Protein AF-A0A4U1EL10-F1 (afdb_monomer_lite)

Radius of gyration: 61.53 Å; chains: 1; bounding box: 97×31×185 Å

Structure (mmCIF, N/CA/C/O backbone):
data_AF-A0A4U1EL10-F1
#
_entry.id   AF-A0A4U1EL10-F1
#
loop_
_atom_site.group_PDB
_atom_site.id
_atom_site.type_symbol
_atom_site.label_atom_id
_atom_site.label_alt_id
_atom_site.label_comp_id
_atom_site.label_asym_id
_atom_site.label_entity_id
_atom_site.label_seq_id
_atom_site.pdbx_PDB_ins_code
_atom_site.Cartn_x
_atom_site.Cartn_y
_atom_site.Cartn_z
_atom_site.occupancy
_atom_site.B_iso_or_equiv
_atom_site.auth_seq_id
_atom_site.auth_comp_id
_atom_site.auth_asym_id
_atom_site.auth_atom_id
_atom_site.pdbx_PDB_model_num
ATOM 1 N N . ALA A 1 1 ? -11.976 -18.512 -68.083 1.00 42.31 1 ALA A N 1
ATOM 2 C CA . ALA A 1 1 ? -12.588 -18.390 -69.419 1.00 42.31 1 ALA A CA 1
ATOM 3 C C . ALA A 1 1 ? -11.466 -18.308 -70.453 1.00 42.31 1 ALA A C 1
ATOM 5 O O . ALA A 1 1 ? -10.624 -17.429 -70.307 1.00 42.31 1 ALA A O 1
ATOM 6 N N . PRO A 1 2 ? -11.378 -19.260 -71.395 1.00 45.66 2 PRO A N 1
ATOM 7 C CA . PRO A 1 2 ? -10.336 -19.322 -72.416 1.00 45.66 2 PRO A CA 1
ATOM 8 C C . PRO A 1 2 ? -10.793 -18.611 -73.699 1.00 45.66 2 PRO A C 1
ATOM 10 O O . PRO A 1 2 ? -11.974 -18.661 -74.030 1.00 45.66 2 PRO A O 1
ATOM 13 N N . ALA A 1 3 ? -9.876 -18.006 -74.451 1.00 41.78 3 ALA A N 1
ATOM 14 C CA . ALA A 1 3 ? -10.079 -17.728 -75.873 1.00 41.78 3 ALA A CA 1
ATOM 15 C C . ALA A 1 3 ? -8.717 -17.561 -76.557 1.00 41.78 3 ALA A C 1
ATOM 17 O O . ALA A 1 3 ? -8.088 -16.508 -76.515 1.00 41.78 3 ALA A O 1
ATOM 18 N N . ALA A 1 4 ? -8.262 -18.667 -77.138 1.00 43.16 4 ALA A N 1
ATOM 19 C CA . ALA A 1 4 ? -7.291 -18.698 -78.216 1.00 43.16 4 ALA A CA 1
ATOM 20 C C . ALA A 1 4 ? -7.953 -18.258 -79.540 1.00 43.16 4 ALA A C 1
ATOM 22 O O . ALA A 1 4 ? -9.171 -18.089 -79.592 1.00 43.16 4 ALA A O 1
ATOM 23 N N . THR A 1 5 ? -7.143 -18.249 -80.604 1.00 46.62 5 THR A N 1
ATOM 24 C CA . THR A 1 5 ? -7.434 -18.114 -82.053 1.00 46.62 5 THR A CA 1
ATOM 25 C C . THR A 1 5 ? -7.228 -16.701 -82.617 1.00 46.62 5 THR A C 1
ATOM 27 O O . THR A 1 5 ? -7.881 -15.760 -82.194 1.00 46.62 5 THR A O 1
ATOM 30 N N . ASP A 1 6 ? -6.159 -16.438 -83.381 1.00 40.62 6 ASP A N 1
ATOM 31 C CA . ASP A 1 6 ? -5.727 -16.982 -84.694 1.00 40.62 6 ASP A CA 1
ATOM 32 C C . ASP A 1 6 ? -6.440 -16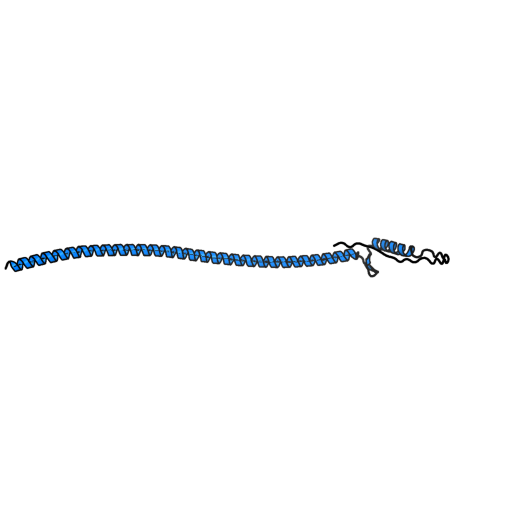.285 -85.869 1.00 40.62 6 ASP A C 1
ATOM 34 O O . ASP A 1 6 ? -7.644 -16.048 -85.807 1.00 40.62 6 ASP A O 1
ATOM 38 N N . ARG A 1 7 ? -5.680 -16.085 -86.965 1.00 40.41 7 ARG A N 1
ATOM 39 C CA . ARG A 1 7 ? -6.095 -15.683 -88.333 1.00 40.41 7 ARG A CA 1
ATOM 40 C C . ARG A 1 7 ? -6.270 -14.165 -88.540 1.00 40.41 7 ARG A C 1
ATOM 42 O O . ARG A 1 7 ? -6.949 -13.512 -87.771 1.00 40.41 7 ARG A O 1
ATOM 49 N N . ARG A 1 8 ? -5.748 -13.512 -89.589 1.00 38.69 8 ARG A N 1
ATOM 50 C CA . ARG A 1 8 ? -5.400 -13.959 -90.952 1.00 38.69 8 ARG A CA 1
ATOM 51 C C . ARG A 1 8 ? -4.715 -12.814 -91.733 1.00 38.69 8 ARG A C 1
ATOM 53 O O . ARG A 1 8 ? -5.044 -11.658 -91.513 1.00 38.69 8 ARG A O 1
ATOM 60 N N . GLU A 1 9 ? -3.872 -13.187 -92.702 1.00 36.88 9 GLU A N 1
ATOM 61 C CA . GLU A 1 9 ? -3.736 -12.569 -94.042 1.00 36.88 9 GLU A CA 1
ATOM 62 C C . GLU A 1 9 ? -3.392 -11.069 -94.180 1.00 36.88 9 GLU A C 1
ATOM 64 O O . GLU A 1 9 ? -4.246 -10.197 -94.062 1.00 36.88 9 GLU A O 1
ATOM 69 N N . LYS A 1 10 ? -2.190 -10.776 -94.700 1.00 45.47 10 LYS A N 1
ATOM 70 C CA . LYS A 1 10 ? -1.994 -10.511 -96.145 1.00 45.47 10 LYS A CA 1
ATOM 71 C C . LYS A 1 10 ? -0.518 -10.252 -96.473 1.00 45.47 10 LYS A C 1
ATOM 73 O O . LYS A 1 10 ? 0.060 -9.251 -96.069 1.00 45.47 10 LYS A O 1
ATOM 78 N N . LEU A 1 11 ? 0.050 -11.150 -97.274 1.00 43.53 11 LEU A N 1
ATOM 79 C CA . LEU A 1 11 ? 1.146 -10.850 -98.199 1.00 43.53 11 LEU A CA 1
ATOM 80 C C . LEU A 1 11 ? 0.552 -10.214 -99.468 1.00 43.53 11 LEU A C 1
ATOM 82 O O . LEU A 1 11 ? -0.573 -10.544 -99.853 1.00 43.53 11 LEU A O 1
ATOM 86 N N . PRO A 1 12 ? 1.317 -9.348 -100.141 1.00 49.88 12 PRO A N 1
ATOM 87 C CA . PRO A 1 12 ? 1.674 -9.622 -101.535 1.00 49.88 12 PRO A CA 1
ATOM 88 C C . PRO A 1 12 ? 3.205 -9.554 -101.699 1.00 49.88 12 PRO A C 1
ATOM 90 O O . PRO A 1 12 ? 3.866 -8.697 -101.124 1.00 49.88 12 PRO A O 1
ATOM 93 N N . ALA A 1 13 ? 3.843 -10.577 -102.265 1.00 39.88 13 ALA A N 1
ATOM 94 C CA . ALA A 1 13 ? 4.030 -10.770 -103.708 1.00 39.88 13 ALA A CA 1
ATOM 95 C C . ALA A 1 13 ? 4.823 -9.624 -104.375 1.00 39.88 13 ALA A C 1
ATOM 97 O O . ALA A 1 13 ? 4.263 -8.644 -104.850 1.00 39.88 13 ALA A O 1
ATOM 98 N N . ASP A 1 14 ? 6.146 -9.794 -104.342 1.00 37.94 14 ASP A N 1
ATOM 99 C CA . ASP A 1 14 ? 7.034 -9.839 -105.510 1.00 37.94 14 ASP A CA 1
ATOM 100 C C . ASP A 1 14 ? 6.914 -8.725 -106.569 1.00 37.94 14 ASP A C 1
ATOM 102 O O . ASP A 1 14 ? 6.059 -8.768 -107.448 1.00 37.94 14 ASP A O 1
ATOM 106 N N . VAL A 1 15 ? 7.882 -7.801 -106.563 1.00 44.19 15 VAL A N 1
ATOM 107 C CA . VAL A 1 15 ? 8.470 -7.279 -107.807 1.00 44.19 15 VAL A CA 1
ATOM 108 C C . VAL A 1 15 ? 9.983 -7.224 -107.639 1.00 44.19 15 VAL A C 1
ATOM 110 O O . VAL A 1 15 ? 10.575 -6.277 -107.119 1.00 44.19 15 VAL A O 1
ATOM 113 N N . SER A 1 16 ? 10.601 -8.287 -108.128 1.00 40.94 16 SER A N 1
ATOM 114 C CA . SER A 1 16 ? 11.996 -8.348 -108.523 1.00 40.94 16 SER A CA 1
ATOM 115 C C . SER A 1 16 ? 12.313 -7.290 -109.590 1.00 40.94 16 SER A C 1
ATOM 117 O O . SER A 1 16 ? 11.838 -7.373 -110.719 1.00 40.94 16 SER A O 1
ATOM 119 N N . LEU A 1 17 ? 13.184 -6.329 -109.271 1.00 42.00 17 LEU A N 1
ATOM 120 C CA . LEU A 1 17 ? 13.915 -5.535 -110.263 1.00 42.00 17 LEU A CA 1
ATOM 121 C C . LEU A 1 17 ? 15.383 -5.464 -109.850 1.00 42.00 17 LEU A C 1
ATOM 123 O O . LEU A 1 17 ? 15.813 -4.642 -109.042 1.00 42.00 17 LEU A O 1
ATOM 127 N N . GLY A 1 18 ? 16.153 -6.390 -110.418 1.00 44.66 18 GLY A N 1
ATOM 128 C CA . GLY A 1 18 ? 17.596 -6.419 -110.296 1.00 44.66 18 GLY A CA 1
ATOM 129 C C . GLY A 1 18 ? 18.225 -5.158 -110.877 1.00 44.66 18 GLY A C 1
ATOM 130 O O . GLY A 1 18 ? 17.982 -4.801 -112.028 1.00 44.66 18 GLY A O 1
ATOM 131 N N . ARG A 1 19 ? 19.105 -4.524 -110.100 1.00 38.03 19 ARG A N 1
ATOM 132 C CA . ARG A 1 19 ? 20.160 -3.653 -110.620 1.00 38.03 19 ARG A CA 1
ATOM 133 C C . ARG A 1 19 ? 21.445 -3.853 -109.826 1.00 38.03 19 ARG A C 1
ATOM 135 O O . ARG A 1 19 ? 21.575 -3.436 -108.685 1.00 38.03 19 ARG A O 1
ATOM 142 N N . SER A 1 20 ? 22.386 -4.491 -110.513 1.00 36.78 20 SER A N 1
ATOM 143 C CA . SER A 1 20 ? 23.815 -4.187 -110.535 1.00 36.78 20 SER A CA 1
ATOM 144 C C . SER A 1 20 ? 24.563 -4.005 -109.214 1.00 36.78 20 SER A C 1
ATOM 146 O O . SER A 1 20 ? 24.556 -2.951 -108.585 1.00 36.78 20 SER A O 1
ATOM 148 N N . ARG A 1 21 ? 25.393 -5.021 -108.946 1.00 40.34 21 ARG A N 1
ATOM 149 C CA . ARG A 1 21 ? 26.747 -4.931 -108.377 1.00 40.34 21 ARG A CA 1
ATOM 150 C C . ARG A 1 21 ? 27.301 -3.496 -108.307 1.00 40.34 21 ARG A C 1
ATOM 152 O O . ARG A 1 21 ? 27.737 -2.945 -109.316 1.00 40.34 21 ARG A O 1
ATOM 159 N N . ARG A 1 22 ? 27.488 -2.989 -107.090 1.00 36.28 22 ARG A N 1
ATOM 160 C CA . ARG A 1 22 ? 28.709 -2.254 -106.738 1.00 36.28 22 ARG A CA 1
ATOM 161 C C . ARG A 1 22 ? 29.248 -2.804 -105.430 1.00 36.28 22 ARG A C 1
ATOM 163 O O . ARG A 1 22 ? 28.697 -2.570 -104.362 1.00 36.28 22 ARG A O 1
ATOM 170 N N . ARG A 1 23 ? 30.366 -3.524 -105.549 1.00 39.66 23 ARG A N 1
ATOM 171 C CA . ARG A 1 23 ? 31.349 -3.657 -104.477 1.00 39.66 23 ARG A CA 1
ATOM 172 C C . ARG A 1 23 ? 31.647 -2.248 -103.960 1.00 39.66 23 ARG A C 1
ATOM 174 O O . ARG A 1 23 ? 32.151 -1.421 -104.716 1.00 39.66 23 ARG A O 1
ATOM 181 N N . ARG A 1 24 ? 31.358 -1.978 -102.693 1.00 36.78 24 ARG A N 1
ATOM 182 C CA . ARG A 1 24 ? 32.110 -0.986 -101.931 1.00 36.78 24 ARG A CA 1
ATOM 183 C C . ARG A 1 24 ? 32.603 -1.699 -100.684 1.00 36.78 24 ARG A C 1
ATOM 185 O O . ARG A 1 24 ? 31.811 -2.242 -99.920 1.00 36.78 24 ARG A O 1
ATOM 192 N N . GLY A 1 25 ? 33.925 -1.832 -100.646 1.00 34.81 25 GLY A N 1
ATOM 193 C CA . GLY A 1 25 ? 34.678 -2.532 -99.626 1.00 34.81 25 GLY A CA 1
ATOM 194 C C . GLY A 1 25 ? 34.406 -1.978 -98.238 1.00 34.81 25 GLY A C 1
ATOM 195 O O . GLY A 1 25 ? 33.902 -0.867 -98.068 1.00 34.81 25 GLY A O 1
ATOM 196 N N . GLY A 1 26 ? 34.718 -2.824 -97.262 1.00 40.53 26 GLY A N 1
ATOM 197 C CA . GLY A 1 26 ? 34.594 -2.522 -95.853 1.00 40.53 26 GLY A CA 1
ATOM 198 C C . GLY A 1 26 ? 35.336 -1.247 -95.485 1.00 40.53 26 GLY A C 1
ATOM 199 O O . GLY A 1 26 ? 36.516 -1.107 -95.763 1.00 40.53 26 GLY A O 1
ATOM 200 N N . VAL A 1 27 ? 34.612 -0.347 -94.833 1.00 41.00 27 VAL A N 1
ATOM 201 C CA . VAL A 1 27 ? 35.187 0.734 -94.021 1.00 41.00 27 VAL A CA 1
ATOM 202 C C . VAL A 1 27 ? 34.619 0.681 -92.592 1.00 41.00 27 VAL A C 1
ATOM 204 O O . VAL A 1 27 ? 35.143 1.302 -91.683 1.00 41.00 27 VAL A O 1
ATOM 207 N N . ASN A 1 28 ? 33.607 -0.158 -92.328 1.00 42.31 28 ASN A N 1
ATOM 208 C CA . ASN A 1 28 ? 32.957 -0.219 -91.012 1.00 42.31 28 ASN A CA 1
ATOM 209 C C . ASN A 1 28 ? 33.534 -1.283 -90.056 1.00 42.31 28 ASN A C 1
ATOM 211 O O . ASN A 1 28 ? 33.068 -1.415 -88.930 1.00 42.31 28 ASN A O 1
ATOM 215 N N . ARG A 1 29 ? 34.518 -2.082 -90.501 1.00 46.22 29 ARG A N 1
ATOM 216 C CA . ARG A 1 29 ? 35.170 -3.118 -89.671 1.00 46.22 29 ARG A CA 1
ATOM 217 C C . ARG A 1 29 ? 36.460 -2.639 -89.003 1.00 46.22 29 ARG A C 1
ATOM 219 O O . ARG A 1 29 ? 36.846 -3.243 -88.010 1.00 46.22 29 ARG A O 1
ATOM 226 N N . GLU A 1 30 ? 37.109 -1.602 -89.534 1.00 43.12 30 GLU A N 1
ATOM 227 C CA . GLU A 1 30 ? 38.327 -1.021 -88.949 1.00 43.12 30 GLU A CA 1
ATOM 228 C C . GLU A 1 30 ? 37.990 -0.023 -87.841 1.00 43.12 30 GLU A C 1
ATOM 230 O O . GLU A 1 30 ? 38.482 -0.202 -86.736 1.00 43.12 30 GLU A O 1
ATOM 235 N N . ALA A 1 31 ? 37.027 0.886 -88.039 1.00 47.44 31 ALA A N 1
ATOM 236 C CA . ALA A 1 31 ? 36.603 1.831 -86.995 1.00 47.44 31 ALA A CA 1
ATOM 237 C C . ALA A 1 31 ? 36.086 1.141 -85.709 1.00 47.44 31 ALA A C 1
ATOM 239 O O . ALA A 1 31 ? 36.340 1.596 -84.595 1.00 47.44 31 ALA A O 1
ATOM 240 N N . GLY A 1 32 ? 35.395 0.000 -85.841 1.00 50.38 32 GLY A N 1
ATOM 241 C CA . GLY A 1 32 ? 34.948 -0.814 -84.700 1.00 50.38 32 GLY A CA 1
ATOM 242 C C . GLY A 1 32 ? 36.070 -1.591 -83.996 1.00 50.38 32 GLY A C 1
ATOM 243 O O . GLY A 1 32 ? 35.942 -1.932 -82.825 1.00 50.38 32 GLY A O 1
ATOM 244 N N . LYS A 1 33 ? 37.177 -1.874 -84.694 1.00 51.88 33 LYS A N 1
ATOM 245 C CA . LYS A 1 33 ? 38.365 -2.522 -84.117 1.00 51.88 33 LYS A CA 1
ATOM 246 C C . LYS A 1 33 ? 39.314 -1.505 -83.496 1.00 51.88 33 LYS A C 1
ATOM 248 O O . LYS A 1 33 ? 39.863 -1.782 -82.444 1.00 51.88 33 LYS A O 1
ATOM 253 N N . GLU A 1 34 ? 39.465 -0.330 -84.099 1.00 50.50 34 GLU A N 1
ATOM 254 C CA . GLU A 1 34 ? 40.246 0.783 -83.550 1.00 50.50 34 GLU A CA 1
ATOM 255 C C . GLU A 1 34 ? 39.637 1.305 -82.247 1.00 50.50 34 GLU A C 1
ATOM 257 O O . GLU A 1 34 ? 40.360 1.541 -81.288 1.00 50.50 34 GLU A O 1
ATOM 262 N N . THR A 1 35 ? 38.308 1.409 -82.168 1.00 55.47 35 THR A N 1
ATOM 263 C CA . THR A 1 35 ? 37.609 1.784 -80.925 1.00 55.47 35 THR A CA 1
ATOM 264 C C . THR A 1 35 ? 37.714 0.716 -79.838 1.00 55.47 35 THR A C 1
ATOM 266 O O . THR A 1 35 ? 37.855 1.068 -78.671 1.00 55.47 35 THR A O 1
ATOM 269 N N . ALA A 1 36 ? 37.703 -0.572 -80.196 1.00 58.44 36 ALA A N 1
ATOM 270 C CA . ALA A 1 36 ? 37.936 -1.662 -79.248 1.00 58.44 36 ALA A CA 1
ATOM 271 C C . ALA A 1 36 ? 39.391 -1.685 -78.743 1.00 58.44 36 ALA A C 1
ATOM 273 O O . ALA A 1 36 ? 39.616 -1.719 -77.541 1.00 58.44 36 ALA A O 1
ATOM 274 N N . MET A 1 37 ? 40.370 -1.559 -79.645 1.00 57.31 37 MET A N 1
ATOM 275 C CA . MET A 1 37 ? 41.799 -1.521 -79.306 1.00 57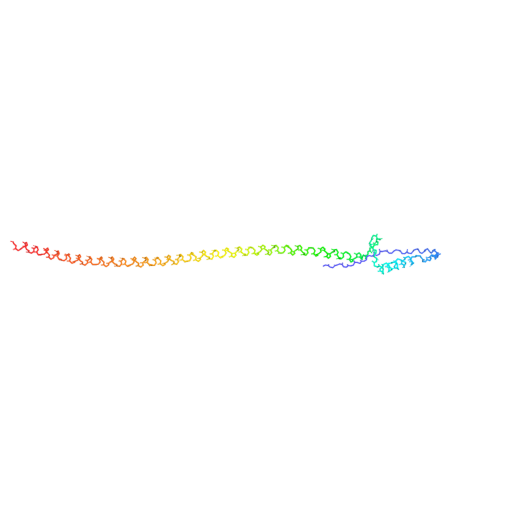.31 37 MET A CA 1
ATOM 276 C C . MET A 1 37 ? 42.150 -0.273 -78.483 1.00 57.31 37 MET A C 1
ATOM 278 O O . MET A 1 37 ? 42.914 -0.360 -77.533 1.00 57.31 37 MET A O 1
ATOM 282 N N . ALA A 1 38 ? 41.560 0.888 -78.789 1.00 59.03 38 ALA A N 1
ATOM 283 C CA . ALA A 1 38 ? 41.718 2.095 -77.978 1.00 59.03 38 ALA A CA 1
ATOM 284 C C . ALA A 1 38 ? 41.110 1.930 -76.576 1.00 59.03 38 ALA A C 1
ATOM 286 O O . ALA A 1 38 ? 41.681 2.422 -75.607 1.00 59.03 38 ALA A O 1
ATOM 287 N N . LYS A 1 39 ? 39.980 1.220 -76.459 1.00 59.78 39 LYS A N 1
ATOM 288 C CA . LYS A 1 39 ? 39.348 0.896 -75.173 1.00 59.78 39 LYS A CA 1
ATOM 289 C C . LYS A 1 39 ? 40.204 -0.074 -74.347 1.00 59.78 39 LYS A C 1
ATOM 291 O O . LYS A 1 39 ? 40.295 0.117 -73.139 1.00 59.78 39 LYS A O 1
ATOM 296 N N . ASP A 1 40 ? 40.884 -1.021 -74.993 1.00 62.38 40 ASP A N 1
ATOM 297 C CA . ASP A 1 40 ? 41.832 -1.941 -74.347 1.00 62.38 40 ASP A CA 1
ATOM 298 C C . ASP A 1 40 ? 43.115 -1.229 -73.877 1.00 62.38 40 ASP A C 1
ATOM 300 O O . ASP A 1 40 ? 43.513 -1.407 -72.731 1.00 62.38 40 ASP A O 1
ATOM 304 N N . ILE A 1 41 ? 43.718 -0.354 -74.697 1.00 63.47 41 ILE A N 1
ATOM 305 C CA . ILE A 1 41 ? 44.935 0.407 -74.328 1.00 63.47 41 ILE A CA 1
ATOM 306 C C . ILE A 1 41 ? 44.649 1.399 -73.187 1.00 63.47 41 ILE A C 1
ATOM 308 O O . ILE A 1 41 ? 45.478 1.608 -72.301 1.00 63.47 41 ILE A O 1
ATOM 312 N N . LEU A 1 42 ? 43.468 2.024 -73.195 1.00 61.78 42 LEU A N 1
ATOM 313 C CA . LEU A 1 42 ? 43.034 2.913 -72.116 1.00 61.78 42 LEU A CA 1
ATOM 314 C C . LEU A 1 42 ? 42.711 2.133 -70.839 1.00 61.78 42 LEU A C 1
ATOM 316 O O . LEU A 1 42 ? 43.111 2.572 -69.763 1.00 61.78 42 LEU A O 1
ATOM 320 N N . GLY A 1 43 ? 42.095 0.953 -70.955 1.00 63.09 43 GLY A N 1
ATOM 321 C CA . GLY A 1 43 ? 41.904 0.031 -69.835 1.00 63.09 43 GLY A CA 1
ATOM 322 C C . GLY A 1 43 ? 43.228 -0.425 -69.208 1.00 63.09 43 GLY A C 1
ATOM 323 O O . GLY A 1 43 ? 43.348 -0.435 -67.986 1.00 63.09 43 GLY A O 1
ATOM 324 N N . GLU A 1 44 ? 44.253 -0.703 -70.021 1.00 63.00 44 GLU A N 1
ATOM 325 C CA . GLU A 1 44 ? 45.620 -1.026 -69.571 1.00 63.00 44 GLU A CA 1
ATOM 326 C C . GLU A 1 44 ? 46.307 0.144 -68.841 1.00 63.00 44 GLU A C 1
ATOM 328 O O . GLU A 1 44 ? 47.120 -0.072 -67.943 1.00 63.00 44 GLU A O 1
ATOM 333 N N . ALA A 1 45 ? 45.951 1.386 -69.185 1.00 66.06 45 ALA A N 1
ATOM 334 C CA . ALA A 1 45 ? 46.428 2.606 -68.532 1.00 66.06 45 ALA A CA 1
ATOM 335 C C . ALA A 1 45 ? 45.581 3.038 -67.313 1.00 66.06 45 ALA A C 1
ATOM 337 O O . ALA A 1 45 ? 45.869 4.076 -66.712 1.00 66.06 45 ALA A O 1
ATOM 338 N N . GLY A 1 46 ? 44.539 2.276 -66.948 1.00 65.50 46 GLY A N 1
ATOM 339 C CA . GLY A 1 46 ? 43.612 2.611 -65.857 1.00 65.50 46 GLY A CA 1
ATOM 340 C C . GLY A 1 46 ? 42.677 3.784 -66.176 1.00 65.50 46 GLY A C 1
ATOM 341 O O . GLY A 1 46 ? 42.247 4.504 -65.277 1.00 65.50 46 GLY A O 1
ATOM 342 N N . LEU A 1 47 ? 42.405 4.028 -67.460 1.00 73.19 47 LEU A N 1
ATOM 343 C CA . LEU A 1 47 ? 41.571 5.118 -67.955 1.00 73.19 47 LEU A CA 1
ATOM 344 C C . LEU A 1 47 ? 40.295 4.553 -68.595 1.00 73.19 47 LEU A C 1
ATOM 346 O O . LEU A 1 47 ? 40.330 3.745 -69.517 1.00 73.19 47 LEU A O 1
ATOM 350 N N . HIS A 1 48 ? 39.145 5.019 -68.125 1.00 74.06 48 HIS A N 1
ATOM 351 C CA . HIS A 1 48 ? 37.814 4.589 -68.534 1.00 74.06 48 HIS A CA 1
ATOM 352 C C . HIS A 1 48 ? 37.082 5.735 -69.237 1.00 74.06 48 HIS A C 1
ATOM 354 O O . HIS A 1 48 ? 37.216 6.896 -68.856 1.00 74.06 48 HIS A O 1
ATOM 360 N N . PHE A 1 49 ? 36.282 5.434 -70.258 1.00 68.88 49 PHE A N 1
ATOM 361 C CA . PHE A 1 49 ? 35.364 6.416 -70.838 1.00 68.88 49 PHE A CA 1
ATOM 362 C C . PHE A 1 49 ? 34.000 6.334 -70.159 1.00 68.88 49 PHE A C 1
ATOM 364 O O . PHE A 1 49 ? 33.441 5.252 -70.012 1.00 68.88 49 PHE A O 1
ATOM 371 N N . ASP A 1 50 ? 33.468 7.492 -69.789 1.00 70.69 50 ASP A N 1
ATOM 372 C CA . ASP A 1 50 ? 32.099 7.651 -69.293 1.00 70.69 50 ASP A CA 1
ATOM 373 C C . ASP A 1 50 ? 31.073 7.758 -70.439 1.00 70.69 50 ASP A C 1
ATOM 375 O O . ASP A 1 50 ? 31.446 8.003 -71.587 1.00 70.69 50 ASP A O 1
ATOM 379 N N . GLU A 1 51 ? 29.777 7.680 -70.125 1.00 71.00 51 GLU A N 1
ATOM 380 C CA . GLU A 1 51 ? 28.641 7.780 -71.062 1.00 71.00 51 GLU A CA 1
ATOM 381 C C . GLU A 1 51 ? 28.623 9.090 -71.878 1.00 71.00 51 GLU A C 1
ATOM 383 O O . GLU A 1 51 ? 28.002 9.178 -72.936 1.00 71.00 51 GLU A O 1
ATOM 388 N N . LEU A 1 52 ? 29.353 10.110 -71.414 1.00 73.62 52 LEU A N 1
ATOM 389 C CA . LEU A 1 52 ? 29.545 11.402 -72.081 1.00 73.62 52 LEU A CA 1
ATOM 390 C C . LEU A 1 52 ? 30.881 11.512 -72.845 1.00 73.62 52 LEU A C 1
ATOM 392 O O . LEU A 1 52 ? 31.322 12.624 -73.144 1.00 73.62 52 LEU A O 1
ATOM 396 N N . ASN A 1 53 ? 31.551 10.390 -73.135 1.00 69.38 53 ASN A N 1
ATOM 397 C CA . ASN A 1 53 ? 32.860 10.306 -73.803 1.00 69.38 53 ASN A CA 1
ATOM 398 C C . ASN A 1 53 ? 33.980 11.104 -73.109 1.00 69.38 53 ASN A C 1
ATOM 400 O O . ASN A 1 53 ? 34.929 11.565 -73.746 1.00 69.38 53 ASN A O 1
ATOM 404 N N . LYS A 1 54 ? 33.886 11.276 -71.787 1.00 73.62 54 LYS A N 1
ATOM 405 C CA . LYS A 1 54 ? 34.937 11.908 -70.981 1.00 73.62 54 LYS A CA 1
ATOM 406 C C . LYS A 1 54 ? 35.870 10.843 -70.419 1.00 73.62 54 LYS A C 1
ATOM 408 O O . LYS A 1 54 ? 35.401 9.815 -69.938 1.00 73.62 54 LYS A O 1
ATOM 413 N N . LEU A 1 55 ? 37.174 11.114 -70.469 1.00 76.50 55 LEU A N 1
ATOM 414 C CA . LEU A 1 55 ? 38.199 10.280 -69.843 1.00 76.50 55 LEU A CA 1
ATOM 415 C C . LEU A 1 55 ? 38.052 10.353 -68.311 1.00 76.50 55 LEU A C 1
ATOM 417 O O . LEU A 1 55 ? 38.021 11.448 -67.745 1.00 76.50 55 LEU A O 1
ATOM 421 N N . ARG A 1 56 ? 37.977 9.206 -67.642 1.00 69.00 56 ARG A N 1
ATOM 422 C CA . ARG A 1 56 ? 37.933 9.037 -66.184 1.00 69.00 56 ARG A CA 1
ATOM 423 C C . ARG A 1 56 ? 39.011 8.051 -65.751 1.00 69.00 56 ARG A C 1
ATOM 425 O O . ARG A 1 56 ? 39.423 7.206 -66.524 1.00 69.00 56 ARG A O 1
ATOM 432 N N . VAL A 1 57 ? 39.467 8.168 -64.510 1.00 75.88 57 VAL A N 1
ATOM 433 C CA . VAL A 1 57 ? 40.499 7.285 -63.923 1.00 75.88 57 VAL A CA 1
ATOM 434 C C . VAL A 1 57 ? 39.871 6.111 -63.153 1.00 75.88 57 VAL A C 1
ATOM 436 O O . VAL A 1 57 ? 40.542 5.150 -62.811 1.00 75.88 57 VAL A O 1
ATOM 439 N N . LEU A 1 58 ? 38.564 6.178 -62.880 1.00 70.62 58 LEU A N 1
ATOM 440 C CA . LEU A 1 58 ? 37.783 5.082 -62.310 1.00 70.62 58 LEU A CA 1
ATOM 441 C C . LEU A 1 58 ? 36.688 4.667 -63.284 1.00 70.62 58 LEU A C 1
ATOM 443 O O . LEU A 1 58 ? 36.113 5.517 -63.972 1.00 70.62 58 LEU A O 1
ATOM 447 N N . ASP A 1 59 ? 36.371 3.376 -63.269 1.00 77.94 59 ASP A N 1
ATOM 448 C CA . ASP A 1 59 ? 35.220 2.826 -63.968 1.00 77.94 59 ASP A CA 1
ATOM 449 C C . ASP A 1 59 ? 33.926 3.538 -63.501 1.00 77.94 59 ASP A C 1
ATOM 451 O O . ASP A 1 59 ? 33.682 3.635 -62.287 1.00 77.94 59 ASP A O 1
ATOM 455 N N . PRO A 1 60 ? 33.112 4.089 -64.423 1.00 76.62 60 PRO A N 1
ATOM 456 C CA . PRO A 1 60 ? 31.828 4.705 -64.100 1.00 76.62 60 PRO A CA 1
ATOM 457 C C . PRO A 1 60 ? 30.902 3.790 -63.289 1.00 76.62 60 PRO A C 1
ATOM 459 O O . PRO A 1 60 ? 30.244 4.270 -62.366 1.00 76.62 60 PRO A O 1
ATOM 462 N N . GLU A 1 61 ? 30.899 2.483 -63.566 1.00 77.50 61 GLU A N 1
ATOM 463 C CA . GLU A 1 61 ? 30.047 1.515 -62.866 1.00 77.50 61 GLU A CA 1
ATOM 464 C C . GLU A 1 61 ? 30.501 1.326 -61.411 1.00 77.50 61 GLU A C 1
ATOM 466 O O . GLU A 1 61 ? 29.697 1.405 -60.481 1.00 77.50 61 GLU A O 1
ATOM 471 N N . VAL A 1 62 ? 31.814 1.200 -61.190 1.00 80.31 62 VAL A N 1
ATOM 472 C CA . VAL A 1 62 ? 32.408 1.116 -59.842 1.00 80.31 62 VAL A CA 1
ATOM 473 C C . VAL A 1 62 ? 32.199 2.421 -59.070 1.00 80.31 62 VAL A C 1
ATOM 475 O O . VAL A 1 62 ? 31.938 2.403 -57.867 1.00 80.31 62 VAL A O 1
ATOM 478 N N . THR A 1 63 ? 32.269 3.566 -59.752 1.00 82.25 63 THR A N 1
ATOM 479 C CA . THR A 1 63 ? 31.998 4.880 -59.151 1.00 82.25 63 THR A CA 1
ATOM 480 C C . THR A 1 63 ? 30.547 4.979 -58.682 1.00 82.25 63 THR A C 1
ATOM 482 O O . THR A 1 63 ? 30.302 5.408 -57.555 1.00 82.25 63 THR A O 1
ATOM 485 N N . GLN A 1 64 ? 29.595 4.546 -59.512 1.00 85.12 64 GLN A N 1
ATOM 486 C CA . GLN A 1 64 ? 28.170 4.553 -59.190 1.00 85.12 64 GLN A CA 1
ATOM 487 C C . GLN A 1 64 ? 27.851 3.622 -58.013 1.00 85.12 64 GLN A C 1
ATOM 489 O O . GLN A 1 64 ? 27.259 4.070 -57.033 1.00 85.12 64 GLN A O 1
ATOM 494 N N . GLN A 1 65 ? 28.340 2.379 -58.041 1.00 86.94 65 GLN A N 1
ATOM 495 C CA . GLN A 1 65 ? 28.179 1.424 -56.935 1.00 86.94 65 GLN A CA 1
ATOM 496 C C . GLN A 1 65 ? 28.791 1.945 -55.625 1.00 86.94 65 GLN A C 1
ATOM 498 O O . GLN A 1 65 ? 28.225 1.766 -54.549 1.00 86.94 65 GLN A O 1
ATOM 503 N N . THR A 1 66 ? 29.932 2.640 -55.699 1.00 87.69 66 THR A N 1
ATOM 504 C CA . THR A 1 66 ? 30.569 3.246 -54.517 1.00 87.69 66 THR A CA 1
ATOM 505 C C . THR A 1 66 ? 29.735 4.397 -53.945 1.00 87.69 66 THR A C 1
ATOM 507 O O . THR A 1 66 ? 29.685 4.575 -52.727 1.00 87.69 66 THR A O 1
ATOM 510 N N . ILE A 1 67 ? 29.071 5.185 -54.798 1.00 88.50 67 ILE A N 1
ATOM 511 C CA . ILE A 1 67 ? 28.166 6.261 -54.368 1.00 88.50 67 ILE A CA 1
ATOM 512 C C . ILE A 1 67 ? 26.902 5.676 -53.732 1.00 88.50 67 ILE A C 1
ATOM 514 O O . ILE A 1 67 ? 26.518 6.120 -52.653 1.00 88.50 67 ILE A O 1
ATOM 518 N N . GLU A 1 68 ? 26.293 4.665 -54.350 1.00 92.44 68 GLU A N 1
ATOM 519 C CA . GLU A 1 68 ? 25.117 3.972 -53.809 1.00 92.44 68 GLU A CA 1
ATOM 520 C C . GLU A 1 68 ? 25.420 3.357 -52.443 1.00 92.44 68 GLU A C 1
ATOM 522 O O . GLU A 1 68 ? 24.728 3.651 -51.471 1.00 92.44 68 GLU A O 1
ATOM 527 N N . LEU A 1 69 ? 26.529 2.621 -52.328 1.00 92.69 69 LEU A N 1
ATOM 528 C CA . LEU A 1 69 ? 26.973 2.053 -51.057 1.00 92.69 69 LEU A CA 1
ATOM 529 C C . LEU A 1 69 ? 27.196 3.136 -49.992 1.00 92.69 69 LEU A C 1
ATOM 531 O O . LEU A 1 69 ? 26.863 2.938 -48.825 1.00 92.69 69 LEU A O 1
ATOM 535 N N . LYS A 1 70 ? 27.755 4.291 -50.371 1.00 93.75 70 LYS A N 1
ATOM 536 C CA . LYS A 1 70 ? 27.970 5.414 -49.450 1.00 93.75 70 LYS A CA 1
ATOM 537 C C . LYS A 1 70 ? 26.646 5.985 -48.934 1.00 93.75 70 LYS A C 1
ATOM 539 O O . LYS A 1 70 ? 26.548 6.257 -47.736 1.00 93.75 70 LYS A O 1
ATOM 544 N N . GLU A 1 71 ? 25.657 6.179 -49.804 1.00 95.38 71 GLU A N 1
ATOM 545 C CA . GLU A 1 71 ? 24.336 6.671 -49.395 1.00 95.38 71 GLU A CA 1
ATOM 546 C C . GLU A 1 71 ? 23.595 5.630 -48.542 1.00 95.38 71 GLU A C 1
ATOM 548 O O . GLU A 1 71 ? 23.075 5.975 -47.484 1.00 95.38 71 GLU A O 1
ATOM 553 N N . GLU A 1 72 ? 23.653 4.342 -48.892 1.00 94.94 72 GLU A N 1
ATOM 554 C CA . GLU A 1 72 ? 23.090 3.266 -48.063 1.00 94.94 72 GLU A CA 1
ATOM 555 C C . GLU A 1 72 ? 23.750 3.184 -46.679 1.00 94.94 72 GLU A C 1
ATOM 557 O O . GLU A 1 72 ? 23.067 3.019 -45.664 1.00 94.94 72 GLU A O 1
ATOM 562 N N . CYS A 1 73 ? 25.076 3.341 -46.606 1.00 94.81 73 CYS A N 1
ATOM 563 C CA . CYS A 1 73 ? 25.795 3.397 -45.333 1.00 94.81 73 CYS A CA 1
ATOM 564 C C . CYS A 1 73 ? 25.338 4.587 -44.483 1.00 94.81 73 CYS A C 1
ATOM 566 O O . CYS A 1 73 ? 25.201 4.459 -43.265 1.00 94.81 73 CYS A O 1
ATOM 568 N N . LYS A 1 74 ? 25.086 5.740 -45.108 1.00 95.44 74 LYS A N 1
ATOM 569 C CA . LYS A 1 74 ? 24.590 6.932 -44.418 1.00 95.44 74 LYS A CA 1
ATOM 570 C C . LYS A 1 74 ? 23.176 6.710 -43.877 1.00 95.44 74 LYS A C 1
ATOM 572 O O . LYS A 1 74 ? 22.950 6.928 -42.688 1.00 95.44 74 LYS A O 1
ATOM 577 N N . ASP A 1 75 ? 22.275 6.176 -44.696 1.00 96.38 75 ASP A N 1
ATOM 578 C CA . ASP A 1 75 ? 20.917 5.811 -44.281 1.00 96.38 75 ASP A CA 1
ATOM 579 C C . ASP A 1 75 ? 20.921 4.786 -43.142 1.00 96.38 75 ASP A C 1
ATOM 581 O O . ASP A 1 75 ? 20.094 4.845 -42.227 1.00 96.38 75 ASP A O 1
ATOM 585 N N . PHE A 1 76 ? 21.851 3.829 -43.178 1.00 97.00 76 PHE A N 1
ATOM 586 C CA . PHE A 1 76 ? 22.017 2.851 -42.111 1.00 97.00 76 PHE A CA 1
ATOM 587 C C . PHE A 1 76 ? 22.442 3.518 -40.800 1.00 97.00 76 PHE A C 1
ATOM 589 O O . PHE A 1 76 ? 21.830 3.265 -39.761 1.00 97.00 76 PHE A O 1
ATOM 596 N N . VAL A 1 77 ? 23.439 4.406 -40.837 1.00 96.75 77 VAL A N 1
ATOM 597 C CA . VAL A 1 77 ? 23.881 5.163 -39.655 1.00 96.75 77 VAL A CA 1
ATOM 598 C C . VAL A 1 77 ? 22.745 6.021 -39.095 1.00 96.75 77 VAL A C 1
ATOM 600 O O . VAL A 1 77 ? 22.529 6.020 -37.882 1.00 96.75 77 VAL A O 1
ATOM 603 N N . ASP A 1 78 ? 21.965 6.679 -39.952 1.00 97.50 78 ASP A N 1
ATOM 604 C CA . ASP A 1 78 ? 20.825 7.496 -39.529 1.00 97.50 78 ASP A CA 1
ATOM 605 C C . ASP A 1 78 ? 19.732 6.648 -38.858 1.00 97.50 78 ASP A C 1
ATOM 607 O O . ASP A 1 78 ? 19.225 7.012 -37.790 1.00 97.50 78 ASP A O 1
ATOM 611 N N . LYS A 1 79 ? 19.409 5.475 -39.420 1.00 97.12 79 LYS A N 1
ATOM 612 C CA . LYS A 1 79 ? 18.468 4.513 -38.817 1.00 97.12 79 LYS A CA 1
ATOM 613 C C . LYS A 1 79 ? 18.963 4.003 -37.465 1.00 97.12 79 LYS A C 1
ATOM 615 O O . LYS A 1 79 ? 18.177 3.934 -36.520 1.00 97.12 79 LYS A O 1
ATOM 620 N N . ILE A 1 80 ? 20.254 3.689 -37.339 1.00 97.12 80 ILE A N 1
ATOM 621 C CA . ILE A 1 80 ? 20.856 3.285 -36.061 1.00 97.12 80 ILE A CA 1
ATOM 622 C C . ILE A 1 80 ? 20.784 4.427 -35.042 1.00 97.12 80 ILE A C 1
ATOM 624 O O . ILE A 1 80 ? 20.419 4.191 -33.890 1.00 97.12 80 ILE A O 1
ATOM 628 N N . GLY A 1 81 ? 21.040 5.667 -35.459 1.00 96.81 81 GLY A N 1
ATOM 629 C CA . GLY A 1 81 ? 20.899 6.840 -34.598 1.00 96.81 81 GLY A CA 1
ATOM 630 C C . GLY A 1 81 ? 19.464 7.038 -34.096 1.00 96.81 81 GLY A C 1
ATOM 631 O O . GLY A 1 81 ? 19.250 7.348 -32.923 1.00 96.81 81 GLY A O 1
ATOM 632 N N . GLN A 1 82 ? 18.457 6.819 -34.947 1.00 97.12 82 GLN A N 1
ATOM 633 C CA . GLN A 1 82 ? 17.047 6.846 -34.537 1.00 97.12 82 GLN A CA 1
ATOM 634 C C . GLN A 1 82 ? 16.711 5.707 -33.570 1.00 97.12 82 GLN A C 1
ATOM 636 O O . GLN A 1 82 ? 16.072 5.943 -32.546 1.00 97.12 82 GLN A O 1
ATOM 641 N N . PHE A 1 83 ? 17.179 4.490 -33.853 1.00 97.69 83 PHE A N 1
ATOM 642 C CA . PHE A 1 83 ? 16.975 3.337 -32.981 1.00 97.69 83 PHE A CA 1
ATOM 643 C C . PHE A 1 83 ? 17.556 3.573 -31.582 1.00 97.69 83 PHE A C 1
ATOM 645 O O . PHE A 1 83 ? 16.871 3.351 -30.587 1.00 97.69 83 PHE A O 1
ATOM 652 N N . GLN A 1 84 ? 18.777 4.106 -31.491 1.00 97.44 84 GLN A N 1
ATOM 653 C CA . GLN A 1 84 ? 19.404 4.454 -30.214 1.00 97.44 84 GLN A CA 1
ATOM 654 C C . GLN A 1 84 ? 18.587 5.483 -29.424 1.00 97.44 84 GLN A C 1
ATOM 656 O O . GLN A 1 84 ? 18.434 5.331 -28.215 1.00 97.44 84 GLN A O 1
ATOM 661 N N . LYS A 1 85 ? 18.009 6.492 -30.090 1.00 97.69 85 LYS A N 1
ATOM 662 C CA . LYS A 1 85 ? 17.117 7.468 -29.438 1.00 97.69 85 LYS A CA 1
ATOM 663 C C . LYS A 1 85 ? 15.855 6.810 -28.883 1.00 97.69 85 LYS A C 1
ATOM 665 O O . LYS A 1 85 ? 15.463 7.111 -27.761 1.00 97.69 85 LYS A O 1
ATOM 670 N N . ILE A 1 86 ? 15.238 5.905 -29.645 1.00 97.38 86 ILE A N 1
ATOM 671 C CA . ILE A 1 86 ? 14.038 5.176 -29.208 1.00 97.38 86 ILE A CA 1
ATOM 672 C C . ILE A 1 86 ? 14.361 4.299 -27.998 1.00 97.38 86 ILE A C 1
ATOM 674 O O . ILE A 1 86 ? 13.637 4.337 -27.007 1.00 97.38 86 ILE A O 1
ATOM 678 N N . VAL A 1 87 ? 15.458 3.539 -28.054 1.00 97.88 87 VAL A N 1
ATOM 679 C CA . VAL A 1 87 ? 15.890 2.686 -26.939 1.00 97.88 87 VAL A CA 1
ATOM 680 C C . VAL A 1 87 ? 16.234 3.526 -25.710 1.00 97.88 87 VAL A C 1
ATOM 682 O O . VAL A 1 87 ? 15.819 3.168 -24.613 1.00 97.88 87 VAL A O 1
ATOM 685 N N . GLY A 1 88 ? 16.915 4.663 -25.879 1.00 98.00 88 GLY A N 1
ATOM 686 C CA . GLY A 1 88 ? 17.182 5.605 -24.789 1.00 98.00 88 GLY A CA 1
ATOM 687 C C . GLY A 1 88 ? 15.897 6.098 -24.119 1.00 98.00 88 GLY A C 1
ATOM 688 O O . GLY A 1 88 ? 15.758 5.983 -22.905 1.00 98.00 88 GLY A O 1
ATOM 689 N N . GLY A 1 89 ? 14.914 6.540 -24.911 1.00 97.88 89 GLY A N 1
ATOM 690 C CA . GLY A 1 89 ? 13.609 6.954 -24.387 1.00 97.88 89 GLY A CA 1
ATOM 691 C C . GLY A 1 89 ? 12.831 5.816 -23.715 1.00 97.88 89 GLY A C 1
ATOM 692 O O . GLY A 1 89 ? 12.172 6.034 -22.700 1.00 97.88 89 GLY A O 1
ATOM 693 N N . LEU A 1 90 ? 12.928 4.586 -24.232 1.00 97.81 90 LEU A N 1
ATOM 694 C CA . LEU A 1 90 ? 12.314 3.413 -23.607 1.00 97.81 90 LEU A CA 1
ATOM 695 C C . LEU A 1 90 ? 12.948 3.099 -22.247 1.00 97.81 90 LEU A C 1
ATOM 697 O O . LEU A 1 90 ? 12.217 2.808 -21.305 1.00 97.81 90 LEU A O 1
ATOM 701 N N . ILE A 1 91 ? 14.278 3.169 -22.134 1.00 97.75 91 ILE A N 1
ATOM 702 C CA . ILE A 1 91 ? 14.988 2.966 -20.863 1.00 97.75 91 ILE A CA 1
ATOM 703 C C . ILE A 1 91 ? 14.511 3.994 -19.833 1.00 97.75 91 ILE A C 1
ATOM 705 O O . ILE A 1 91 ? 14.133 3.614 -18.728 1.00 97.75 91 ILE A O 1
ATOM 709 N N . GLU A 1 92 ? 14.436 5.272 -20.210 1.00 98.19 92 GLU A N 1
ATOM 710 C CA . GLU A 1 92 ?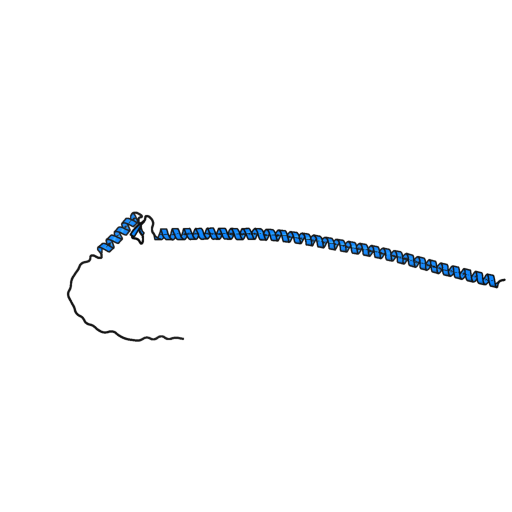 13.951 6.331 -19.317 1.00 98.19 92 GLU A CA 1
ATOM 711 C C . GLU A 1 92 ? 12.506 6.099 -18.858 1.00 98.19 92 GLU A C 1
ATOM 713 O O . GLU A 1 92 ? 12.190 6.282 -17.680 1.00 98.19 92 GLU A O 1
ATOM 718 N N . LEU A 1 93 ? 11.626 5.675 -19.767 1.00 97.94 93 LEU A N 1
ATOM 719 C CA . LEU A 1 93 ? 10.229 5.390 -19.446 1.00 97.94 93 LEU A CA 1
ATOM 720 C C . LEU A 1 93 ? 10.103 4.182 -18.510 1.00 97.94 93 LEU A C 1
ATOM 722 O O . LEU A 1 93 ? 9.332 4.223 -17.551 1.00 97.94 93 LEU A O 1
ATOM 726 N N . VAL A 1 94 ? 10.878 3.122 -18.752 1.00 98.19 94 VAL A N 1
ATOM 727 C CA . VAL A 1 94 ? 10.919 1.940 -17.880 1.00 98.19 94 VAL A CA 1
ATOM 728 C C . VAL A 1 94 ? 11.452 2.305 -16.493 1.00 98.19 94 VAL A C 1
ATOM 730 O O . VAL A 1 94 ? 10.877 1.871 -15.496 1.00 98.19 94 VAL A O 1
ATOM 733 N N . ASP A 1 95 ? 12.479 3.151 -16.403 1.00 98.38 95 ASP A N 1
ATOM 734 C CA . ASP A 1 95 ? 13.019 3.630 -15.127 1.00 98.38 95 ASP A CA 1
ATOM 735 C C . ASP A 1 95 ? 12.005 4.478 -14.345 1.00 98.38 95 ASP A C 1
ATOM 737 O O . ASP A 1 95 ? 11.896 4.357 -13.120 1.00 98.38 95 ASP A O 1
ATOM 741 N N . GLN A 1 96 ? 11.248 5.339 -15.029 1.00 98.19 96 GLN A N 1
ATOM 742 C CA . GLN A 1 96 ? 10.168 6.113 -14.410 1.00 98.19 96 GLN A CA 1
ATOM 743 C C . GLN A 1 96 ? 9.060 5.193 -13.894 1.00 98.19 96 GLN A C 1
ATOM 745 O O . GLN A 1 96 ? 8.681 5.290 -12.726 1.00 98.19 96 GLN A O 1
ATOM 750 N N . LEU A 1 97 ? 8.617 4.240 -14.716 1.00 98.00 97 LEU A N 1
ATOM 751 C CA . LEU A 1 97 ? 7.597 3.269 -14.329 1.00 98.00 97 LEU A CA 1
ATOM 752 C C . LEU A 1 97 ? 8.045 2.416 -13.132 1.00 98.00 97 LEU A C 1
ATOM 754 O O . LEU A 1 97 ? 7.259 2.174 -12.218 1.00 98.00 97 LEU A O 1
ATOM 758 N N . ALA A 1 98 ? 9.312 1.997 -13.093 1.00 98.19 98 ALA A N 1
ATOM 759 C CA . ALA A 1 98 ? 9.868 1.255 -11.965 1.00 98.19 98 ALA A CA 1
ATOM 760 C C . ALA A 1 98 ? 9.839 2.076 -10.663 1.00 98.19 98 ALA A C 1
ATOM 762 O O . ALA A 1 98 ? 9.459 1.557 -9.609 1.00 98.19 98 ALA A O 1
ATOM 763 N N . LYS A 1 99 ? 10.183 3.371 -10.726 1.00 98.25 99 LYS A N 1
ATOM 764 C CA . LYS A 1 99 ? 10.109 4.285 -9.571 1.00 98.25 99 LYS A CA 1
ATOM 765 C C . LYS A 1 99 ? 8.675 4.482 -9.085 1.00 98.25 99 LYS A C 1
ATOM 767 O O . LYS A 1 99 ? 8.434 4.457 -7.878 1.00 98.25 99 LYS A O 1
ATOM 772 N N . GLU A 1 100 ? 7.727 4.667 -9.999 1.00 98.12 100 GLU A N 1
ATOM 773 C CA . GLU A 1 100 ? 6.308 4.804 -9.660 1.00 98.12 100 GLU A CA 1
ATOM 774 C C . GLU A 1 100 ? 5.751 3.526 -9.025 1.00 98.12 100 GLU A C 1
ATOM 776 O O . GLU A 1 100 ? 5.080 3.592 -7.993 1.00 98.12 100 GLU A O 1
ATOM 781 N N . ALA A 1 101 ? 6.096 2.360 -9.577 1.00 98.31 101 ALA A N 1
ATOM 782 C CA . ALA A 1 101 ? 5.688 1.069 -9.039 1.00 98.31 101 ALA A CA 1
ATOM 783 C C . ALA A 1 101 ? 6.212 0.846 -7.610 1.00 98.31 101 ALA A C 1
ATOM 785 O O . ALA A 1 101 ? 5.456 0.411 -6.738 1.00 98.31 101 ALA A O 1
ATOM 786 N N . GLU A 1 102 ? 7.476 1.181 -7.333 1.00 97.69 102 GLU A N 1
ATOM 787 C CA . GLU A 1 102 ? 8.018 1.096 -5.971 1.00 97.69 102 GLU A CA 1
ATOM 788 C C . GLU A 1 102 ? 7.373 2.111 -5.018 1.00 97.69 102 GLU A C 1
ATOM 790 O O . GLU A 1 102 ? 7.093 1.779 -3.863 1.00 97.69 102 GLU A O 1
ATOM 795 N N . ASN A 1 103 ? 7.055 3.320 -5.485 1.00 98.12 103 ASN A N 1
ATOM 796 C CA . ASN A 1 103 ? 6.333 4.303 -4.677 1.00 98.12 103 ASN A CA 1
ATOM 797 C C . ASN A 1 103 ? 4.942 3.787 -4.267 1.00 98.12 103 ASN A C 1
ATOM 799 O O . ASN A 1 103 ? 4.585 3.810 -3.086 1.00 98.12 103 ASN A O 1
ATOM 803 N N . GLU A 1 104 ? 4.167 3.260 -5.216 1.00 98.12 104 GLU A N 1
ATOM 804 C CA . GLU A 1 104 ? 2.849 2.686 -4.927 1.00 98.12 104 GLU A CA 1
ATOM 805 C C . GLU A 1 104 ? 2.939 1.435 -4.044 1.00 98.12 104 GLU A C 1
ATOM 807 O O . GLU A 1 104 ? 2.156 1.281 -3.101 1.00 98.12 104 GLU A O 1
ATOM 812 N N . LYS A 1 105 ? 3.946 0.579 -4.250 1.00 98.44 105 LYS A N 1
ATOM 813 C CA . LYS A 1 105 ? 4.226 -0.553 -3.356 1.00 98.44 105 LYS A CA 1
ATOM 814 C C . LYS A 1 105 ? 4.477 -0.087 -1.921 1.00 98.44 105 LYS A C 1
ATOM 816 O O . LYS A 1 105 ? 3.907 -0.658 -0.988 1.00 98.44 105 LYS A O 1
ATOM 821 N N . MET A 1 106 ? 5.269 0.966 -1.726 1.00 98.00 106 MET A N 1
ATOM 822 C CA . MET A 1 106 ? 5.525 1.527 -0.397 1.00 98.00 106 MET A CA 1
ATOM 823 C C . MET A 1 106 ? 4.255 2.094 0.248 1.00 98.00 106 MET A C 1
ATOM 825 O O . MET A 1 106 ? 3.994 1.814 1.423 1.00 98.00 106 MET A O 1
ATOM 829 N N . LYS A 1 107 ? 3.414 2.812 -0.509 1.00 98.12 107 LYS A N 1
ATOM 830 C CA . LYS A 1 107 ? 2.109 3.293 -0.020 1.00 98.12 107 LYS A CA 1
ATOM 831 C C . LYS A 1 107 ? 1.190 2.141 0.387 1.00 98.12 107 LYS A C 1
ATOM 833 O O . LYS A 1 107 ? 0.596 2.187 1.466 1.00 98.12 107 LYS A O 1
ATOM 838 N N . ALA A 1 108 ? 1.112 1.084 -0.422 1.00 98.19 108 ALA A N 1
ATOM 839 C CA . ALA A 1 108 ? 0.295 -0.093 -0.136 1.00 98.19 108 ALA A CA 1
ATOM 840 C C . ALA A 1 108 ? 0.752 -0.821 1.140 1.00 98.19 108 ALA A C 1
ATOM 842 O O . ALA A 1 108 ? -0.077 -1.198 1.975 1.00 98.19 108 ALA A O 1
ATOM 843 N N . ILE A 1 109 ? 2.067 -0.972 1.339 1.00 98.00 109 ILE A N 1
ATOM 844 C CA . ILE A 1 109 ? 2.637 -1.529 2.576 1.00 98.00 109 ILE A CA 1
ATOM 845 C C . ILE A 1 109 ? 2.275 -0.644 3.778 1.00 98.00 109 ILE A C 1
ATOM 847 O O . ILE A 1 109 ? 1.836 -1.160 4.810 1.00 98.00 109 ILE A O 1
ATOM 851 N N . GLY A 1 110 ? 2.403 0.679 3.641 1.00 98.00 110 GLY A N 1
ATOM 852 C CA . GLY A 1 110 ? 2.027 1.643 4.676 1.00 98.00 110 GLY A CA 1
ATOM 853 C C . GLY A 1 110 ? 0.554 1.530 5.081 1.00 98.00 110 GLY A C 1
ATOM 854 O O . GLY A 1 110 ? 0.247 1.356 6.262 1.00 98.00 110 GLY A O 1
ATOM 855 N N . ALA A 1 111 ? -0.356 1.534 4.105 1.00 97.56 111 ALA A N 1
ATOM 856 C CA . ALA A 1 111 ? -1.792 1.380 4.334 1.00 97.56 111 ALA A CA 1
ATOM 857 C C . ALA A 1 111 ? -2.130 0.036 5.003 1.00 97.56 111 ALA A C 1
ATOM 859 O O . ALA A 1 111 ? -2.895 -0.010 5.968 1.00 97.56 111 ALA A O 1
ATOM 860 N N . ARG A 1 112 ? -1.506 -1.061 4.554 1.00 97.94 112 ARG A N 1
ATOM 861 C CA . ARG A 1 112 ? -1.674 -2.389 5.162 1.00 97.94 112 ARG A CA 1
ATOM 862 C C . ARG A 1 112 ? -1.227 -2.410 6.625 1.00 97.94 112 ARG A C 1
ATOM 864 O O . ARG A 1 112 ? -1.915 -2.995 7.465 1.00 97.94 112 ARG A O 1
ATOM 871 N N . ASN A 1 113 ? -0.094 -1.790 6.943 1.00 98.06 113 ASN A N 1
ATOM 872 C CA . ASN A 1 113 ? 0.410 -1.716 8.315 1.00 98.06 113 ASN A CA 1
ATOM 873 C C . ASN A 1 113 ? -0.517 -0.890 9.212 1.00 98.06 113 ASN A C 1
ATOM 875 O O . ASN A 1 113 ? -0.809 -1.312 10.334 1.00 98.06 113 ASN A O 1
ATOM 879 N N . LEU A 1 114 ? -1.034 0.230 8.702 1.00 97.25 114 LEU A N 1
ATOM 880 C CA . LEU A 1 114 ? -2.014 1.047 9.411 1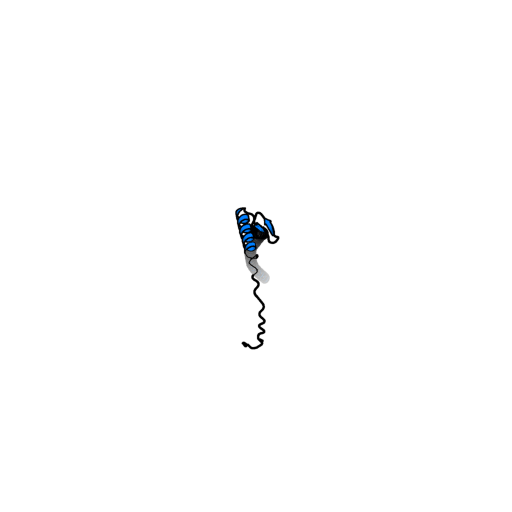.00 97.25 114 LEU A CA 1
ATOM 881 C C . LEU A 1 114 ? -3.289 0.251 9.712 1.00 97.25 114 LEU A C 1
ATOM 883 O O . LEU A 1 114 ? -3.721 0.205 10.861 1.00 97.25 114 LEU A O 1
ATOM 887 N N . LEU A 1 115 ? -3.848 -0.446 8.719 1.00 97.69 115 LEU A N 1
ATOM 888 C 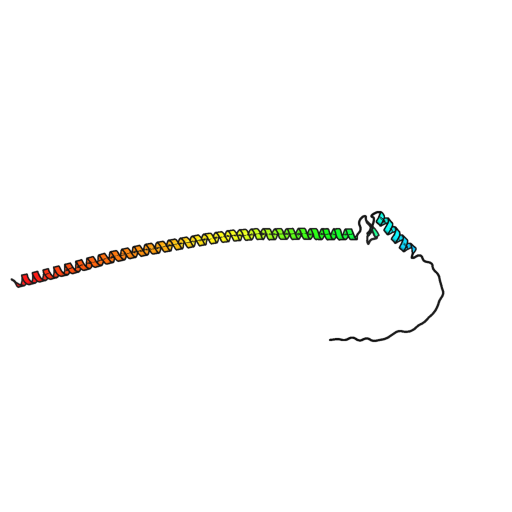CA . LEU A 1 115 ? -5.033 -1.289 8.906 1.00 97.69 115 LEU A CA 1
ATOM 889 C C . LEU A 1 115 ? -4.801 -2.391 9.945 1.00 97.69 115 LEU A C 1
ATOM 891 O O . LEU A 1 115 ? -5.649 -2.616 10.807 1.00 97.69 115 LEU A O 1
ATOM 895 N N . LYS A 1 116 ? -3.635 -3.045 9.912 1.00 97.88 116 LYS A N 1
ATOM 896 C CA . LYS A 1 116 ? -3.262 -4.059 10.908 1.00 97.88 116 LYS A CA 1
ATOM 897 C C . LYS A 1 116 ? -3.170 -3.465 12.318 1.00 97.88 116 LYS A C 1
ATOM 899 O O . LYS A 1 116 ? -3.596 -4.112 13.272 1.00 97.88 116 LYS A O 1
ATOM 904 N N . SER A 1 117 ? -2.627 -2.255 12.450 1.00 97.56 117 SER A N 1
ATOM 905 C CA . SER A 1 117 ? -2.560 -1.533 13.726 1.00 97.56 117 SER A CA 1
ATOM 906 C C . SER A 1 117 ? -3.957 -1.192 14.253 1.00 97.56 117 SER A C 1
ATOM 908 O O . SER A 1 117 ? -4.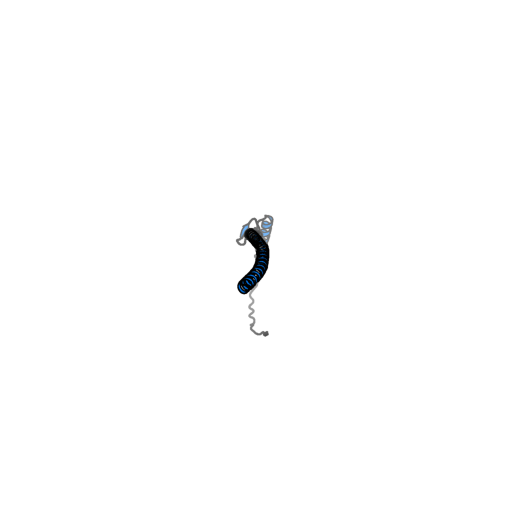279 -1.515 15.394 1.00 97.56 117 SER A O 1
ATOM 910 N N . ILE A 1 118 ? -4.825 -0.645 13.396 1.00 97.81 118 ILE A N 1
ATOM 911 C CA . ILE A 1 118 ? -6.212 -0.308 13.745 1.00 97.81 118 ILE A CA 1
ATOM 912 C C . ILE A 1 118 ? -6.987 -1.555 14.179 1.00 97.81 118 ILE A C 1
ATOM 914 O O . ILE A 1 118 ? -7.717 -1.501 15.164 1.00 97.81 118 ILE A O 1
ATOM 918 N N . ALA A 1 119 ? -6.826 -2.684 13.484 1.00 97.19 119 ALA A N 1
ATOM 919 C CA . ALA A 1 119 ? -7.478 -3.937 13.860 1.00 97.19 119 ALA A CA 1
ATOM 920 C C . ALA A 1 119 ? -7.062 -4.394 15.269 1.00 97.19 119 ALA A C 1
ATOM 922 O O . ALA A 1 119 ? -7.927 -4.680 16.093 1.00 97.19 119 ALA A O 1
ATOM 923 N N . LYS A 1 120 ? -5.756 -4.368 15.577 1.00 97.75 120 LYS A N 1
ATOM 924 C CA . LYS A 1 120 ? -5.246 -4.679 16.923 1.00 97.75 120 LYS A CA 1
ATOM 925 C C . LYS A 1 120 ? -5.770 -3.713 17.983 1.00 97.75 120 LYS A C 1
ATOM 927 O O . LYS A 1 120 ? -6.149 -4.140 19.068 1.00 97.75 120 LYS A O 1
ATOM 932 N N . GLN A 1 121 ? -5.799 -2.416 17.678 1.00 97.81 121 GLN A N 1
ATOM 933 C CA . GLN A 1 121 ? -6.328 -1.408 18.595 1.00 97.81 121 GLN A CA 1
ATOM 934 C C . GLN A 1 121 ? -7.817 -1.639 18.875 1.00 97.81 121 GLN A C 1
ATOM 936 O O . GLN A 1 121 ? -8.230 -1.574 20.030 1.00 97.81 121 GLN A O 1
ATOM 941 N N . ARG A 1 122 ? -8.613 -1.945 17.844 1.00 98.12 122 ARG A N 1
ATOM 942 C CA . ARG A 1 122 ? -10.039 -2.269 17.993 1.00 98.12 122 ARG A CA 1
ATOM 943 C C . ARG A 1 122 ? -10.251 -3.503 18.860 1.00 98.12 122 ARG A C 1
ATOM 945 O O . ARG A 1 122 ? -11.101 -3.473 19.741 1.00 98.12 122 ARG A O 1
ATOM 952 N N . GLU A 1 123 ? -9.472 -4.558 18.638 1.00 98.06 123 GLU A N 1
ATOM 953 C CA . GLU A 1 123 ? -9.544 -5.781 19.443 1.00 98.06 123 GLU A CA 1
ATOM 954 C C . GLU A 1 123 ? -9.216 -5.503 20.918 1.00 98.06 123 GLU A C 1
ATOM 956 O O . GLU A 1 123 ? -9.979 -5.885 21.804 1.00 98.06 123 GLU A O 1
ATOM 961 N N . ALA A 1 124 ? -8.141 -4.756 21.188 1.00 98.12 124 ALA A N 1
ATOM 962 C CA . ALA A 1 124 ? -7.773 -4.362 22.546 1.00 98.12 124 ALA A CA 1
ATOM 963 C C . ALA A 1 124 ? -8.864 -3.510 23.220 1.00 98.12 124 ALA A C 1
ATOM 965 O O . ALA A 1 124 ? -9.230 -3.763 24.367 1.00 98.12 124 ALA A O 1
ATOM 966 N N . GLN A 1 125 ? -9.431 -2.534 22.502 1.00 98.25 125 GLN A N 1
ATOM 967 C CA . GLN A 1 125 ? -10.541 -1.714 22.999 1.00 98.25 125 GLN A CA 1
ATOM 968 C C . GLN A 1 125 ? -11.783 -2.560 23.296 1.00 98.25 125 GLN A C 1
ATOM 970 O O . GLN A 1 125 ? -12.437 -2.360 24.318 1.00 98.25 125 GLN A O 1
ATOM 975 N N . GLN A 1 126 ? -12.100 -3.531 22.440 1.00 98.31 126 GLN A N 1
ATOM 976 C CA . GLN A 1 126 ? -13.222 -4.436 22.655 1.00 98.31 126 GLN A CA 1
ATOM 977 C C . GLN A 1 126 ? -13.024 -5.286 23.916 1.00 98.31 126 GLN A C 1
ATOM 979 O O . GLN A 1 126 ? -13.951 -5.398 24.717 1.00 98.31 126 GLN A O 1
ATOM 984 N N . GLN A 1 127 ? -11.825 -5.835 24.126 1.00 98.44 127 GLN A N 1
ATOM 985 C CA . GLN A 1 127 ? -11.501 -6.593 25.338 1.00 98.44 127 GLN A CA 1
ATOM 986 C C . GLN A 1 127 ? -11.600 -5.720 26.597 1.00 98.44 127 GLN A C 1
ATOM 988 O O . GLN A 1 127 ? -12.192 -6.140 27.591 1.00 98.44 127 GLN A O 1
ATOM 993 N N . GLN A 1 128 ? -11.097 -4.481 26.547 1.00 98.38 128 GLN A N 1
ATOM 994 C CA . GLN A 1 128 ? -11.225 -3.524 27.652 1.00 98.38 128 GLN A CA 1
ATOM 995 C C . GLN A 1 128 ? -12.691 -3.214 27.984 1.00 98.38 128 GLN A C 1
ATOM 997 O O . GLN A 1 128 ? -13.080 -3.245 29.151 1.00 98.38 128 GLN A O 1
ATOM 1002 N N . LEU A 1 129 ? -13.526 -2.959 26.971 1.00 98.56 129 LEU A N 1
ATOM 1003 C CA . LEU A 1 129 ? -14.956 -2.710 27.167 1.00 98.56 129 LEU A CA 1
ATOM 1004 C C . LEU A 1 129 ? -15.677 -3.937 27.734 1.00 98.56 129 LEU A C 1
ATOM 1006 O O . LEU A 1 129 ? -16.515 -3.793 28.621 1.00 98.56 129 LEU A O 1
ATOM 1010 N N . GLN A 1 130 ? -15.347 -5.142 27.267 1.00 98.56 130 GLN A N 1
ATOM 1011 C CA . GLN A 1 130 ? -15.914 -6.381 27.804 1.00 98.56 130 GLN A CA 1
ATOM 1012 C C . GLN A 1 130 ? -15.548 -6.588 29.277 1.00 98.56 130 GLN A C 1
ATOM 1014 O O . GLN A 1 130 ? -16.424 -6.935 30.070 1.00 98.56 130 GLN A O 1
ATOM 1019 N N . ALA A 1 131 ? -14.295 -6.323 29.657 1.00 98.44 131 ALA A N 1
ATOM 1020 C CA . ALA A 1 131 ? -13.860 -6.380 31.050 1.00 98.44 131 ALA A CA 1
ATOM 1021 C C . ALA A 1 131 ? -14.627 -5.374 31.923 1.00 98.44 131 ALA A C 1
ATOM 1023 O O . ALA A 1 131 ? -15.137 -5.742 32.980 1.00 98.44 131 ALA A O 1
ATOM 1024 N N . LEU A 1 132 ? -14.797 -4.136 31.445 1.00 98.62 132 LEU A N 1
ATOM 1025 C CA . LEU A 1 132 ? -15.561 -3.109 32.155 1.00 98.62 132 LEU A CA 1
ATOM 1026 C C . LEU A 1 132 ? -17.040 -3.495 32.310 1.00 98.62 132 LEU A C 1
ATOM 1028 O O . LEU A 1 132 ? -17.620 -3.326 33.381 1.00 98.62 132 LEU A O 1
ATOM 1032 N N . ILE A 1 133 ? -17.661 -4.047 31.263 1.00 98.56 133 ILE A N 1
ATOM 1033 C CA . ILE A 1 133 ? -19.042 -4.547 31.330 1.00 98.56 133 ILE A CA 1
ATOM 1034 C C . ILE A 1 133 ? -19.155 -5.668 32.369 1.00 98.56 133 ILE A C 1
ATOM 1036 O O . ILE A 1 133 ? -20.106 -5.674 33.150 1.00 98.56 133 ILE A O 1
ATOM 1040 N N . ALA A 1 134 ? -18.205 -6.606 32.395 1.00 98.56 134 ALA A N 1
ATOM 1041 C CA . ALA A 1 134 ? -18.190 -7.691 33.374 1.00 98.56 134 ALA A CA 1
ATOM 1042 C C . ALA A 1 134 ? -18.060 -7.158 34.810 1.00 98.56 134 ALA A C 1
ATOM 1044 O O . ALA A 1 134 ? -18.828 -7.561 35.684 1.00 98.56 134 ALA A O 1
ATOM 1045 N N . GLU A 1 135 ? -17.165 -6.193 35.038 1.00 98.50 135 GLU A N 1
ATOM 1046 C CA . GLU A 1 135 ? -17.001 -5.531 36.334 1.00 98.50 135 GLU A CA 1
ATOM 1047 C C . GLU A 1 135 ? -18.301 -4.849 36.790 1.00 98.50 135 GLU A C 1
ATOM 1049 O O . GLU A 1 135 ? -18.751 -5.047 37.921 1.00 98.50 135 GLU A O 1
ATOM 1054 N N . LYS A 1 136 ? -18.952 -4.085 35.903 1.00 98.62 136 LYS A N 1
ATOM 1055 C CA . LYS A 1 136 ? -20.210 -3.394 36.222 1.00 98.62 136 LYS A CA 1
ATOM 1056 C C . LYS A 1 136 ? -21.361 -4.354 36.490 1.00 98.62 136 LYS A C 1
ATOM 1058 O O . LYS A 1 136 ? -22.137 -4.111 37.411 1.00 98.62 136 LYS A O 1
ATOM 1063 N N . LYS A 1 137 ? -21.452 -5.462 35.751 1.00 98.44 137 LYS A N 1
ATOM 1064 C CA . LYS A 1 137 ? -22.436 -6.520 36.028 1.00 98.44 137 LYS A CA 1
ATOM 1065 C C . LYS A 1 137 ? -22.222 -7.143 37.405 1.00 98.44 137 LYS A C 1
ATOM 1067 O O . LYS A 1 137 ? -23.184 -7.310 38.144 1.00 98.44 137 LYS A O 1
ATOM 1072 N N . MET A 1 138 ? -20.973 -7.422 37.773 1.00 98.50 138 MET A N 1
ATOM 1073 C CA . MET A 1 138 ? -20.647 -7.953 39.097 1.00 98.50 138 MET A CA 1
ATOM 1074 C C . MET A 1 138 ? -21.012 -6.963 40.215 1.00 98.50 138 MET A C 1
ATOM 1076 O O . MET A 1 138 ? -21.588 -7.362 41.225 1.00 98.50 138 MET A O 1
ATOM 1080 N N . GLN A 1 139 ? -20.722 -5.670 40.029 1.00 98.44 139 GLN A N 1
ATOM 1081 C CA . GLN A 1 139 ? -21.121 -4.621 40.977 1.00 98.44 139 GLN A CA 1
ATOM 1082 C C . GLN A 1 139 ? -22.646 -4.558 41.140 1.00 98.44 139 GLN A C 1
ATOM 1084 O O . GLN A 1 139 ? -23.128 -4.462 42.265 1.00 98.44 139 GLN A O 1
ATOM 1089 N N . LEU A 1 140 ? -23.397 -4.654 40.039 1.00 98.56 140 LEU A N 1
ATOM 1090 C CA . LEU A 1 140 ? -24.860 -4.645 40.056 1.00 98.56 140 LEU A CA 1
ATOM 1091 C C . LEU A 1 140 ? -25.424 -5.833 40.842 1.00 98.56 140 LEU A C 1
ATOM 1093 O O . LEU A 1 140 ? -26.252 -5.623 41.723 1.00 98.56 140 LEU A O 1
ATOM 1097 N N . GLU A 1 141 ? -24.947 -7.053 40.586 1.00 98.44 141 GLU A N 1
ATOM 1098 C CA . GLU A 1 141 ? -25.406 -8.236 41.329 1.00 98.44 141 GLU A CA 1
ATOM 1099 C C . GLU A 1 141 ? -25.095 -8.134 42.824 1.00 98.44 141 GLU A C 1
ATOM 1101 O O . GLU A 1 141 ? -25.938 -8.465 43.656 1.00 98.44 141 GLU A O 1
ATOM 1106 N N . ARG A 1 142 ? -23.929 -7.587 43.192 1.00 98.56 142 ARG A N 1
ATOM 1107 C CA . ARG A 1 142 ? -23.614 -7.318 44.601 1.00 98.56 142 ARG A CA 1
ATOM 1108 C C . ARG A 1 142 ? -24.637 -6.373 45.237 1.00 98.56 142 ARG A C 1
ATOM 1110 O O . ARG A 1 142 ? -25.150 -6.680 46.307 1.00 98.56 142 ARG A O 1
ATOM 1117 N N . TYR A 1 143 ? -24.940 -5.249 44.583 1.00 98.50 143 TYR A N 1
ATOM 1118 C CA . TYR A 1 143 ? -25.921 -4.286 45.097 1.00 98.50 143 TYR A CA 1
ATOM 1119 C C . TYR A 1 143 ? -27.329 -4.868 45.174 1.00 98.50 143 TYR A C 1
ATOM 1121 O O . TYR A 1 143 ? -28.073 -4.549 46.094 1.00 98.50 143 TYR A O 1
ATOM 1129 N N . ARG A 1 144 ? -27.692 -5.743 44.235 1.00 98.56 144 ARG A N 1
ATOM 1130 C CA . ARG A 1 144 ? -28.978 -6.436 44.252 1.00 98.56 144 ARG A CA 1
ATOM 1131 C C . ARG A 1 144 ? -29.120 -7.336 45.480 1.00 98.56 144 ARG A C 1
ATOM 1133 O O . ARG A 1 144 ? -30.135 -7.262 46.163 1.00 98.56 144 ARG A O 1
ATOM 1140 N N . VAL A 1 145 ? -28.095 -8.133 45.784 1.00 98.50 145 VAL A N 1
ATOM 1141 C CA . VAL A 1 145 ? -28.081 -8.999 46.975 1.00 98.50 145 VAL A CA 1
ATOM 1142 C C . VAL A 1 145 ? -28.129 -8.171 48.262 1.00 98.50 145 VAL A C 1
ATOM 1144 O O . VAL A 1 145 ? -28.868 -8.510 49.183 1.00 98.50 145 VAL A O 1
ATOM 1147 N N . GLU A 1 146 ? -27.372 -7.075 48.324 1.00 98.06 146 GLU A N 1
ATOM 1148 C CA . GLU A 1 146 ? -27.375 -6.159 49.471 1.00 98.06 146 GLU A CA 1
ATOM 1149 C C . GLU A 1 146 ? -28.755 -5.516 49.681 1.00 98.06 146 GLU A C 1
ATOM 1151 O O . GLU A 1 146 ? -29.259 -5.484 50.802 1.00 98.06 146 GLU A O 1
ATOM 1156 N N . TYR A 1 147 ? -29.404 -5.084 48.598 1.00 98.50 147 TYR A N 1
ATOM 1157 C CA . TYR A 1 147 ? -30.762 -4.547 48.633 1.00 98.50 147 TYR A CA 1
ATOM 1158 C C . TYR A 1 147 ? -31.781 -5.582 49.128 1.00 98.50 147 TYR A C 1
ATOM 1160 O O . TYR A 1 147 ? -32.561 -5.291 50.031 1.00 98.50 147 TYR A O 1
ATOM 1168 N N . GLU A 1 148 ? -31.746 -6.809 48.600 1.00 98.44 148 GLU A N 1
ATOM 1169 C CA . GLU A 1 148 ? -32.637 -7.886 49.051 1.00 98.44 148 GLU A CA 1
ATOM 1170 C C . GLU A 1 148 ? -32.431 -8.230 50.535 1.00 98.44 148 GLU A C 1
ATOM 1172 O O . GLU A 1 148 ? -33.399 -8.525 51.238 1.00 98.44 148 GLU A O 1
ATOM 1177 N N . ALA A 1 149 ? -31.192 -8.177 51.034 1.00 98.25 149 ALA A N 1
ATOM 1178 C CA . ALA A 1 149 ? -30.903 -8.372 52.452 1.00 98.25 149 ALA A CA 1
ATOM 1179 C C . ALA A 1 149 ? -31.489 -7.244 53.317 1.00 98.25 149 ALA A C 1
ATOM 1181 O O . ALA A 1 149 ? -32.109 -7.526 54.341 1.00 98.25 149 ALA A O 1
ATOM 1182 N N . LEU A 1 150 ? -31.349 -5.986 52.889 1.00 98.25 150 LEU A N 1
ATOM 1183 C CA . LEU A 1 150 ? -31.922 -4.834 53.590 1.00 98.25 150 LEU A CA 1
ATOM 1184 C C . LEU A 1 150 ? -33.452 -4.888 53.634 1.00 98.25 150 LEU A C 1
ATOM 1186 O O . LEU A 1 150 ? -34.020 -4.659 54.696 1.00 98.25 150 LEU A O 1
ATOM 1190 N N . CYS A 1 151 ? -34.115 -5.263 52.536 1.00 98.19 151 CYS A N 1
ATOM 1191 C CA . CYS A 1 151 ? -35.572 -5.423 52.517 1.00 98.19 151 CYS A CA 1
ATOM 1192 C C . CYS A 1 151 ? -36.065 -6.488 53.507 1.00 98.19 151 CYS A C 1
ATOM 1194 O O . CYS A 1 151 ? -37.126 -6.321 54.104 1.00 98.19 151 CYS A O 1
ATOM 1196 N N . LYS A 1 152 ? -35.311 -7.579 53.708 1.00 98.00 152 LYS A N 1
ATOM 1197 C CA . LYS A 1 152 ? -35.655 -8.591 54.723 1.00 98.00 152 LYS A CA 1
ATOM 1198 C C . LYS A 1 152 ? -35.548 -8.023 56.134 1.00 98.00 152 LYS A C 1
ATOM 1200 O O . LYS A 1 152 ? -36.481 -8.174 56.910 1.00 98.00 152 LYS A O 1
ATOM 1205 N N . VAL A 1 153 ? -34.451 -7.328 56.434 1.00 98.06 153 VAL A N 1
ATOM 1206 C CA . VAL A 1 153 ? -34.251 -6.684 57.741 1.00 98.06 153 VAL A CA 1
ATOM 1207 C C . VAL A 1 153 ? -35.330 -5.632 58.008 1.00 98.06 153 VAL A C 1
ATOM 1209 O O . VAL A 1 153 ? -35.849 -5.560 59.116 1.00 98.06 153 VAL A O 1
ATOM 1212 N N . GLU A 1 154 ? -35.700 -4.835 57.005 1.00 97.88 154 GLU A N 1
ATOM 1213 C CA . GLU A 1 154 ? -36.793 -3.863 57.112 1.00 97.88 154 GLU A CA 1
ATOM 1214 C C . GLU A 1 154 ? -38.131 -4.550 57.428 1.00 97.88 154 GLU A C 1
ATOM 1216 O O . GLU A 1 154 ? -38.852 -4.110 58.323 1.00 97.88 154 GLU A O 1
ATOM 1221 N N . ALA A 1 155 ? -38.453 -5.650 56.739 1.00 97.50 155 ALA A N 1
ATOM 1222 C CA . ALA A 1 155 ? -39.667 -6.418 57.002 1.00 97.50 155 ALA A CA 1
ATOM 1223 C C . ALA A 1 155 ? -39.685 -6.992 58.430 1.00 97.50 155 ALA A C 1
ATOM 1225 O O . ALA A 1 155 ? -40.673 -6.818 59.140 1.00 97.50 155 ALA A O 1
ATOM 1226 N N . GLU A 1 156 ? -38.579 -7.593 58.881 1.00 96.50 156 GLU A N 1
ATOM 1227 C CA . GLU A 1 156 ? -38.425 -8.103 60.252 1.00 96.50 156 GLU A CA 1
ATOM 1228 C C . GLU A 1 156 ? -38.598 -6.991 61.302 1.00 96.50 156 GLU A C 1
ATOM 1230 O O . GLU A 1 156 ? -39.251 -7.187 62.329 1.00 96.50 156 GLU A O 1
ATOM 1235 N N . GLN A 1 157 ? -38.044 -5.801 61.046 1.00 95.94 157 GLN A N 1
ATOM 1236 C CA . GLN A 1 157 ? -38.204 -4.642 61.926 1.00 95.94 157 GLN A CA 1
ATOM 1237 C C . GLN A 1 157 ? -39.654 -4.152 61.978 1.00 95.94 157 GLN A C 1
ATOM 1239 O O . GLN A 1 157 ? -40.146 -3.845 63.064 1.00 95.94 157 GLN A O 1
ATOM 1244 N N . ASN A 1 158 ? -40.349 -4.099 60.839 1.00 95.62 158 ASN A N 1
ATOM 1245 C CA . ASN A 1 158 ? -41.760 -3.715 60.792 1.00 95.62 158 ASN A CA 1
ATOM 1246 C C . ASN A 1 158 ? -42.641 -4.719 61.547 1.00 95.62 158 ASN A C 1
ATOM 1248 O O . ASN A 1 158 ? -43.459 -4.308 62.366 1.00 95.62 158 ASN A O 1
ATOM 1252 N N . GLU A 1 159 ? -42.416 -6.023 61.365 1.00 94.94 159 GLU A N 1
ATOM 1253 C CA . GLU A 1 159 ? -43.124 -7.061 62.126 1.00 94.94 159 GLU A CA 1
ATOM 1254 C C . GLU A 1 159 ? -42.886 -6.930 63.636 1.00 94.94 159 GLU A C 1
ATOM 1256 O O . GLU A 1 159 ? -43.817 -7.078 64.430 1.00 94.94 159 GLU A O 1
ATOM 1261 N N . PHE A 1 160 ? -41.652 -6.623 64.050 1.00 94.31 160 PHE A N 1
ATOM 1262 C CA . PHE A 1 160 ? -41.333 -6.377 65.455 1.00 94.31 160 PHE A CA 1
ATOM 1263 C C . PHE A 1 160 ? -42.090 -5.164 66.012 1.00 94.31 160 PHE A C 1
ATOM 1265 O O . PHE A 1 160 ? -42.633 -5.230 67.117 1.00 94.31 160 PHE A O 1
ATOM 1272 N N . ILE A 1 161 ? -42.150 -4.064 65.254 1.00 94.44 161 ILE A N 1
ATOM 1273 C CA . ILE A 1 161 ? -42.899 -2.860 65.639 1.00 94.44 161 ILE A CA 1
ATOM 1274 C C . ILE A 1 161 ? -44.387 -3.183 65.785 1.00 94.44 161 ILE A C 1
ATOM 1276 O O . ILE A 1 161 ? -44.977 -2.833 66.807 1.00 94.44 161 ILE A O 1
ATOM 1280 N N . ASP A 1 162 ? -44.978 -3.882 64.816 1.00 92.81 162 ASP A N 1
ATOM 1281 C CA . ASP A 1 162 ? -46.390 -4.261 64.856 1.00 92.81 162 ASP A CA 1
ATOM 1282 C C . ASP A 1 162 ? -46.693 -5.108 66.098 1.00 92.81 162 ASP A C 1
ATOM 1284 O O . ASP A 1 162 ? -47.603 -4.791 66.866 1.00 92.81 162 ASP A O 1
ATOM 1288 N N . GLN A 1 163 ? -45.881 -6.134 66.369 1.00 91.12 163 GLN A N 1
ATOM 1289 C CA . GLN A 1 163 ? -46.023 -6.959 67.573 1.00 91.12 163 GLN A CA 1
ATOM 1290 C C . GLN A 1 163 ? -45.918 -6.135 68.863 1.00 91.12 163 GLN A C 1
ATOM 1292 O O . GLN A 1 163 ? -46.687 -6.359 69.799 1.00 91.12 163 GLN A O 1
ATOM 1297 N N . PHE A 1 164 ? -44.997 -5.171 68.919 1.00 87.88 164 PHE A N 1
ATOM 1298 C CA . PHE A 1 164 ? -44.820 -4.302 70.082 1.00 87.88 164 PHE A CA 1
ATOM 1299 C C . PHE A 1 164 ? -46.007 -3.349 70.289 1.00 87.88 164 PHE A C 1
ATOM 1301 O O . PHE A 1 164 ? -46.395 -3.089 71.428 1.00 87.88 164 PHE A O 1
ATOM 1308 N N . ILE A 1 165 ? -46.610 -2.849 69.206 1.00 86.81 165 ILE A N 1
ATOM 1309 C CA . ILE A 1 165 ? -47.808 -2.002 69.259 1.00 86.81 165 ILE A CA 1
ATOM 1310 C C . ILE A 1 165 ? -49.024 -2.802 69.743 1.00 86.81 165 ILE A C 1
ATOM 1312 O O . ILE A 1 165 ? -49.778 -2.294 70.567 1.00 86.81 165 ILE A O 1
ATOM 1316 N N . PHE A 1 166 ? -49.202 -4.048 69.290 1.00 74.25 166 PHE A N 1
ATOM 1317 C CA . PHE A 1 166 ? -50.343 -4.892 69.679 1.00 74.25 166 PHE A CA 1
ATOM 1318 C C . PHE A 1 166 ? -50.235 -5.518 71.084 1.00 74.25 166 PHE A C 1
ATOM 1320 O O . PHE A 1 166 ? -51.218 -6.071 71.574 1.00 74.25 166 PHE A O 1
ATOM 1327 N N . GLN A 1 167 ? -49.071 -5.454 71.740 1.00 68.38 167 GLN A N 1
ATOM 1328 C CA . GLN A 1 167 ? -48.869 -5.955 73.111 1.00 68.38 167 GLN A CA 1
ATOM 1329 C C . GLN A 1 167 ? -49.122 -4.912 74.220 1.00 68.38 167 GLN A C 1
ATOM 1331 O O . GLN A 1 167 ? -49.011 -5.254 75.400 1.00 68.38 167 GLN A O 1
ATOM 1336 N N . LYS A 1 168 ? -49.474 -3.666 73.882 1.00 49.91 168 LYS A N 1
ATOM 1337 C CA . LYS A 1 168 ? -49.945 -2.640 74.829 1.00 49.91 168 LYS A CA 1
ATOM 1338 C C . LYS A 1 168 ? -51.442 -2.400 74.699 1.00 49.91 168 LYS A C 1
ATOM 1340 O O . LYS A 1 168 ? -52.042 -2.075 75.747 1.00 49.91 168 LYS A O 1
#

Foldseek 3Di:
DDDDDDDDDDDDDDDDDDDDDDDDDDPPPVVVVVVVVVQVVCVVVCWHADPVRDIDNHDPVVVVVVVVVVVVVVVVVVVVVVVVVVVVVVVVVVVVVVVVVVVVVVVVVVVVVVVVVVVVVVVVVVVVVVVVVVVVVVVVVVVVVVVVVVVVVVVVVVVVVVVVVVVD

Sequence (168 aa):
APAATDRREKLPADVSLGRSRRRRGGVNREAGKETAMAKDILGEAGLHFDELNKLRVLDPEVTQQTIELKEECKDFVDKIGQFQKIVGGLIELVDQLAKEAENEKMKAIGARNLLKSIAKQREAQQQQLQALIAEKKMQLERYRVEYEALCKVEAEQNEFIDQFIFQK

pLDDT: mean 80.39, std 22.45, range [34.81, 98.62]

Organism: Monodon monoceros (NCBI:txid40151)

InterPro domains:
  IPR028172 Intraflagellar transport protein 20 [PF14931] (46-164)
  IPR028172 Intraflagellar transport protein 20 [PTHR31978] (37-168)

Secondary structure (DSSP, 8-state):
--------------------------STTTHHHHHHHHHHHHHHTT-EE-TTS-EESS-HHHHHHHHHHHHHHHHHHHHHHHHHHHHHHHHHHHHHHHHHHHHHHHHHHHHHHHHHHHHHHHHHHHHHHHHHHHHHHHHHHHHHHHHHHHHHHHHHHHHHHHHHHHT-